Protein AF-O20916-F1 (afdb_monomer)

Solvent-accessible surface area (backbone atoms only — not comparable to full-atom values): 3907 Å² total; per-residue (Å²): 142,78,60,66,66,58,55,52,49,56,72,46,35,80,67,44,72,77,35,68,67,59,23,53,49,35,25,52,53,12,50,52,43,21,51,51,26,50,58,56,29,75,76,48,88,48,66,72,56,29,54,52,25,49,55,51,18,53,54,15,48,57,34,26,32,46,27,70,76,38,72,88,117

Secondary structure (DSSP, 8-state):
--SHHHHHHHHTHHHHTT-HHHHHHHHHHHHHHHHHHHHHHHT---HHHHHHHHHHHHHHHHHHHHHTT-TT-

Radius of gyration: 13.2 Å; Cα contacts (8 Å, |Δi|>4): 79; chains: 1; bounding box: 31×19×36 Å

Organism: Metallura phoebe (NCBI:txid66410)

Nearest PDB structures (foldseek):
  7a0g-assembly1_GGG  TM=3.641E-01  e=1.961E+00  Serratia marcescens
  6grj-assembly1_E  TM=3.671E-01  e=2.447E+00  Aeromonas hydrophila
  6grj-assembly1_C  TM=3.680E-01  e=2.889E+00  Aeromonas hydrophila
  7a0g-assembly1_EEE  TM=3.617E-01  e=3.054E+00  Serratia marcescens
  6h2f-assembly1_H  TM=3.515E-01  e=3.605E+00  Aeromonas hydrophila subsp. hydrophila AL09-71

Sequence (73 aa):
MVVAGIFLLIRTHPLLSSNQTALTICLCLGALTTLFAATCALTQNDIKKIIAFSTSSQLGLMMVTIGLNLPQL

Mean predicted aligned error: 3.84 Å

pLDDT: mean 89.67, std 6.37, range [59.69, 96.06]

Structure (mmCIF, N/CA/C/O backbone):
data_AF-O20916-F1
#
_entry.id   AF-O20916-F1
#
loop_
_atom_site.group_PDB
_atom_site.id
_atom_site.type_symbol
_atom_site.label_atom_id
_atom_site.label_alt_id
_atom_site.label_comp_id
_atom_site.label_asym_id
_atom_site.label_entity_id
_atom_site.label_seq_id
_atom_site.pdbx_PDB_ins_code
_atom_site.Cartn_x
_atom_site.Cartn_y
_atom_site.Cartn_z
_atom_site.occupancy
_atom_site.B_iso_or_equiv
_atom_site.auth_seq_id
_atom_site.auth_comp_id
_atom_site.auth_asym_id
_atom_site.auth_atom_id
_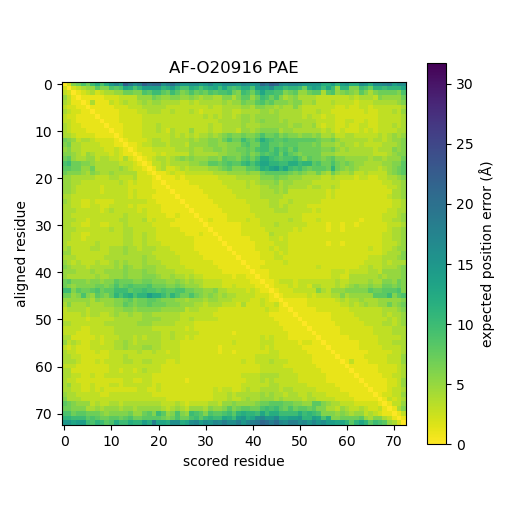atom_site.pdbx_PDB_model_num
ATOM 1 N N . MET A 1 1 ? 9.784 13.140 -1.263 1.00 61.28 1 MET A N 1
ATOM 2 C CA . MET A 1 1 ? 8.701 13.510 -0.326 1.00 61.28 1 MET A CA 1
ATOM 3 C C . MET A 1 1 ? 7.562 12.504 -0.480 1.00 61.28 1 MET A C 1
ATOM 5 O O . MET A 1 1 ? 6.627 12.780 -1.210 1.00 61.28 1 MET A O 1
ATOM 9 N N . VAL A 1 2 ? 7.683 11.299 0.096 1.00 74.38 2 VAL A N 1
ATOM 10 C CA . VAL A 1 2 ? 6.692 10.216 -0.133 1.00 74.38 2 VAL A CA 1
ATOM 11 C C . VAL A 1 2 ? 6.197 9.553 1.165 1.00 74.38 2 VAL A C 1
ATOM 13 O O . VAL A 1 2 ? 5.080 9.062 1.216 1.00 74.38 2 VAL A O 1
ATOM 16 N N . VAL A 1 3 ? 6.967 9.635 2.257 1.00 85.12 3 VAL A N 1
ATOM 17 C CA . VAL A 1 3 ? 6.634 9.016 3.561 1.00 85.12 3 VAL A CA 1
ATOM 18 C C . VAL A 1 3 ? 5.757 9.913 4.454 1.00 85.12 3 VAL A C 1
ATOM 20 O O . VAL A 1 3 ? 5.124 9.435 5.390 1.00 85.12 3 VAL A O 1
ATOM 23 N N . ALA A 1 4 ? 5.667 11.216 4.164 1.00 86.88 4 ALA A N 1
ATOM 24 C CA . ALA A 1 4 ? 4.979 12.184 5.026 1.00 86.88 4 ALA A CA 1
ATOM 25 C C . ALA A 1 4 ? 3.484 11.867 5.244 1.00 86.88 4 ALA A C 1
ATOM 27 O O . ALA A 1 4 ? 2.982 12.036 6.352 1.00 86.88 4 ALA A O 1
ATOM 28 N N . GLY A 1 5 ? 2.788 11.366 4.215 1.00 87.31 5 GLY A N 1
ATOM 29 C CA . GLY A 1 5 ? 1.375 10.986 4.328 1.00 87.31 5 GLY A CA 1
ATOM 30 C C . GLY A 1 5 ? 1.154 9.800 5.271 1.00 87.31 5 GLY A C 1
ATOM 31 O O . GLY A 1 5 ? 0.288 9.851 6.139 1.00 87.31 5 GLY A O 1
ATOM 32 N N . ILE A 1 6 ? 1.991 8.767 5.161 1.00 88.75 6 ILE A N 1
ATOM 33 C CA . ILE A 1 6 ? 1.932 7.576 6.022 1.00 88.75 6 ILE A CA 1
ATOM 34 C C . ILE A 1 6 ? 2.282 7.941 7.463 1.00 88.75 6 ILE A C 1
ATOM 36 O O . ILE A 1 6 ? 1.609 7.507 8.393 1.00 88.75 6 ILE A O 1
ATOM 40 N N . PHE A 1 7 ? 3.285 8.800 7.657 1.00 89.06 7 PHE A N 1
ATOM 41 C CA . PHE A 1 7 ? 3.650 9.288 8.984 1.00 89.06 7 PHE A CA 1
ATOM 42 C C . PHE A 1 7 ? 2.479 9.994 9.685 1.00 89.06 7 PHE A C 1
ATOM 44 O O . PHE A 1 7 ? 2.229 9.750 10.866 1.00 89.06 7 PHE A O 1
ATOM 51 N N . LEU A 1 8 ? 1.739 10.837 8.957 1.00 89.81 8 LEU A N 1
ATOM 52 C CA . LEU A 1 8 ? 0.539 11.488 9.483 1.00 89.81 8 LEU A CA 1
ATOM 53 C C . LEU A 1 8 ? -0.527 10.449 9.849 1.00 89.81 8 LEU A C 1
ATOM 55 O O . LEU A 1 8 ? -1.053 10.497 10.959 1.00 89.81 8 LEU A O 1
ATOM 59 N N . LEU A 1 9 ? -0.788 9.480 8.968 1.00 87.31 9 LEU A N 1
ATOM 60 C CA . LEU A 1 9 ? -1.791 8.437 9.198 1.00 87.31 9 LEU A CA 1
ATOM 61 C C . LEU A 1 9 ? -1.486 7.570 10.425 1.00 87.31 9 LEU A C 1
ATOM 63 O O . LEU A 1 9 ? -2.391 7.310 11.217 1.00 87.31 9 LEU A O 1
ATOM 67 N N . ILE A 1 10 ? -0.219 7.198 10.634 1.00 88.88 10 ILE A N 1
ATOM 68 C CA . ILE A 1 10 ? 0.231 6.482 11.839 1.00 88.88 10 ILE A CA 1
ATOM 69 C C . ILE A 1 10 ? -0.034 7.324 13.094 1.00 88.88 10 ILE A C 1
ATOM 71 O O . ILE A 1 10 ? -0.514 6.806 14.101 1.00 88.88 10 ILE A O 1
ATOM 75 N N . ARG A 1 11 ? 0.228 8.636 13.050 1.00 88.25 11 ARG A N 1
ATOM 76 C CA . ARG A 1 11 ? -0.040 9.541 14.183 1.00 88.25 11 ARG A CA 1
ATOM 77 C C . ARG A 1 11 ? -1.531 9.699 14.472 1.00 88.25 11 ARG A C 1
ATOM 79 O O . ARG A 1 11 ? -1.909 9.797 15.636 1.00 88.25 11 ARG A O 1
ATOM 86 N N . THR A 1 12 ? -2.371 9.695 13.441 1.00 87.94 12 THR A N 1
ATOM 87 C CA . THR A 1 12 ? -3.835 9.769 13.573 1.00 87.94 12 THR A CA 1
ATOM 88 C C . THR A 1 12 ? -4.504 8.404 13.757 1.00 87.94 12 THR A C 1
ATOM 90 O O . THR A 1 12 ? -5.727 8.341 13.861 1.00 87.94 12 THR A O 1
ATOM 93 N N . HIS A 1 13 ? -3.737 7.312 13.832 1.00 86.25 13 HIS A N 1
ATOM 94 C CA . HIS A 1 13 ? -4.256 5.950 13.981 1.00 86.25 13 HIS A CA 1
ATOM 95 C C . HIS A 1 13 ? -5.256 5.773 15.142 1.00 86.25 13 HIS A C 1
ATOM 97 O O . HIS A 1 13 ? -6.283 5.138 14.919 1.00 86.25 13 HIS A O 1
ATOM 103 N N . PRO A 1 14 ? -5.058 6.358 16.346 1.00 84.50 14 PRO A N 1
ATOM 104 C CA . PRO A 1 14 ? -6.034 6.242 17.437 1.00 84.50 14 PRO A CA 1
ATOM 105 C C . PRO A 1 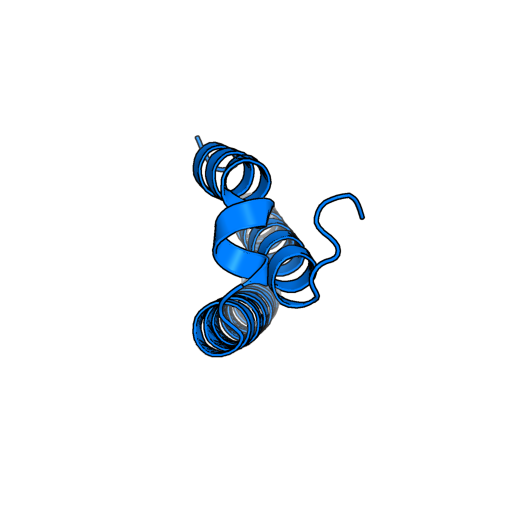14 ? -7.419 6.814 17.101 1.00 84.50 14 PRO A C 1
ATOM 10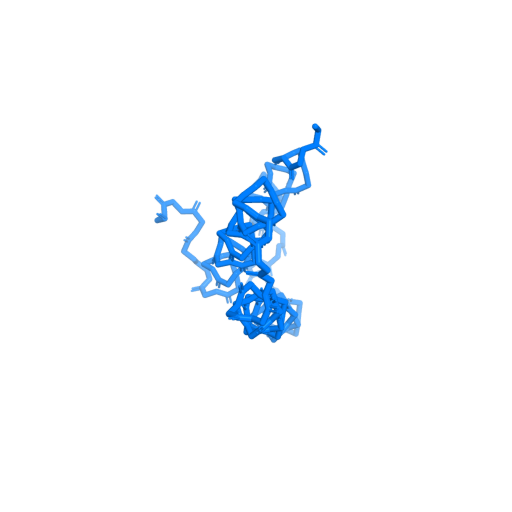7 O O . PRO A 1 14 ? -8.416 6.38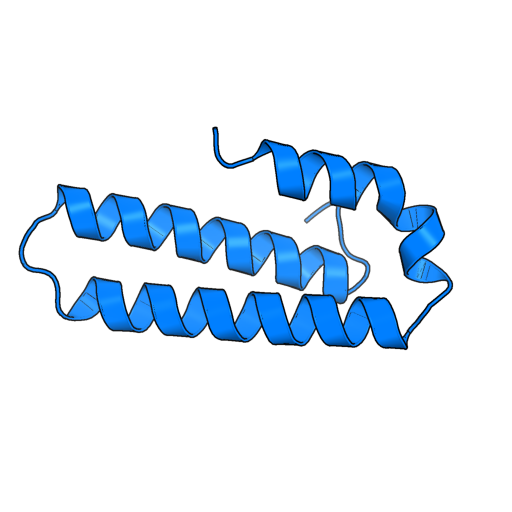1 17.666 1.00 84.50 14 PRO A O 1
ATOM 110 N N . LEU A 1 15 ? -7.492 7.784 16.182 1.00 86.19 15 LEU A N 1
ATOM 111 C CA . LEU A 1 15 ? -8.761 8.326 15.690 1.00 86.19 15 LEU A CA 1
ATOM 112 C C . LEU A 1 15 ? -9.373 7.402 14.629 1.00 86.19 15 LEU A C 1
ATOM 114 O O . LEU A 1 15 ? -10.582 7.172 14.634 1.00 86.19 15 LEU A O 1
ATOM 118 N N . LEU A 1 16 ? -8.539 6.836 13.751 1.00 84.81 16 LEU A N 1
ATOM 119 C CA . LEU A 1 16 ? -8.956 5.898 12.704 1.00 84.81 16 LEU A CA 1
ATOM 120 C C . LEU A 1 16 ? -9.454 4.557 13.257 1.00 84.81 16 LEU A C 1
ATOM 122 O O . LEU A 1 16 ? -10.404 4.008 12.703 1.00 84.81 16 LEU A O 1
ATOM 126 N N . SER A 1 17 ? -8.879 4.055 14.355 1.00 84.44 17 SER A N 1
ATOM 127 C CA . SER A 1 17 ? -9.265 2.757 14.930 1.00 84.44 17 SER A CA 1
ATOM 128 C C . SER A 1 17 ? -10.711 2.722 15.436 1.00 84.44 17 SER A C 1
ATOM 130 O O . SER A 1 17 ? -11.3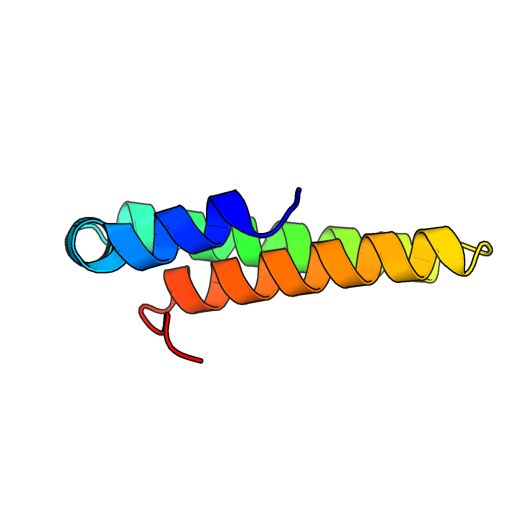22 1.658 15.493 1.00 84.44 17 SER A O 1
ATOM 132 N N . SER A 1 18 ? -11.284 3.889 15.752 1.00 86.69 18 SER A N 1
ATOM 133 C CA . SER A 1 18 ? -12.689 4.025 16.147 1.00 86.69 18 SER A CA 1
ATOM 134 C C . SER A 1 18 ? -13.675 3.825 14.989 1.00 86.69 18 SER A C 1
ATOM 136 O O . SER A 1 18 ? -14.858 3.582 15.226 1.00 86.69 18 SER A O 1
ATOM 138 N N . ASN A 1 19 ? -13.214 3.924 13.737 1.00 89.19 19 ASN A N 1
ATOM 139 C CA . ASN A 1 19 ? -14.078 3.939 12.565 1.00 89.19 19 ASN A CA 1
ATOM 140 C C . ASN A 1 19 ? -13.705 2.833 11.570 1.00 89.19 19 ASN A C 1
ATOM 142 O O . ASN A 1 19 ? -12.827 2.984 10.717 1.00 89.19 19 ASN A O 1
ATOM 146 N N . GLN A 1 20 ? -14.450 1.727 11.636 1.00 87.88 20 GLN A N 1
ATOM 147 C CA . GLN A 1 20 ? -14.226 0.550 10.796 1.00 87.88 20 GLN A CA 1
ATOM 148 C C . GLN A 1 20 ? -14.308 0.863 9.295 1.00 87.88 20 GLN A C 1
ATOM 150 O O . GLN A 1 20 ? -13.565 0.286 8.503 1.00 87.88 20 GLN A O 1
ATOM 155 N N . THR A 1 21 ? -15.165 1.805 8.888 1.00 91.25 21 THR A N 1
ATOM 156 C CA . THR A 1 21 ? -15.292 2.176 7.470 1.00 91.25 21 THR A CA 1
ATOM 157 C C . THR A 1 21 ? -14.006 2.815 6.944 1.00 91.25 21 THR A C 1
ATOM 159 O O . THR A 1 21 ? -13.509 2.422 5.888 1.00 91.25 21 THR A O 1
ATOM 162 N N . ALA A 1 22 ? -13.392 3.713 7.720 1.00 89.62 22 ALA A N 1
ATOM 163 C CA . ALA A 1 22 ? -12.137 4.366 7.360 1.00 89.62 22 ALA A CA 1
ATOM 164 C C . ALA A 1 22 ? -10.984 3.356 7.224 1.00 89.62 22 ALA A C 1
ATOM 166 O O . ALA A 1 22 ? -10.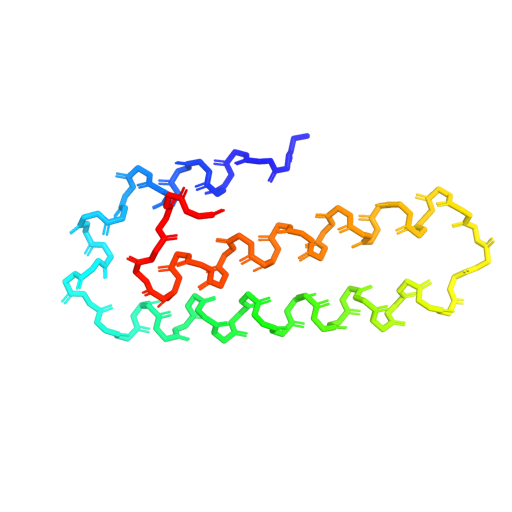212 3.428 6.266 1.00 89.62 22 ALA A O 1
ATOM 167 N N . LEU A 1 23 ? -10.911 2.373 8.126 1.00 90.44 23 LEU A N 1
ATOM 168 C CA . LEU A 1 23 ? -9.930 1.285 8.065 1.00 90.44 23 LEU A CA 1
ATOM 169 C C . LEU A 1 23 ? -10.106 0.417 6.816 1.00 90.44 23 LEU A C 1
ATOM 171 O O . LEU A 1 23 ? -9.134 0.164 6.106 1.00 90.44 23 LEU A O 1
ATOM 175 N N . THR A 1 24 ? -11.343 0.016 6.496 1.00 91.69 24 THR A N 1
ATOM 176 C CA . THR A 1 24 ? -11.620 -0.784 5.288 1.00 91.69 24 THR A CA 1
ATOM 177 C C . THR A 1 24 ? -11.284 -0.036 3.998 1.00 91.69 24 THR A C 1
ATOM 179 O O . THR A 1 24 ? -10.760 -0.637 3.059 1.00 91.69 24 THR A O 1
ATOM 182 N N . ILE A 1 25 ? -11.509 1.281 3.961 1.00 92.44 25 ILE A N 1
ATOM 183 C CA . ILE A 1 25 ? -11.122 2.131 2.830 1.00 92.44 25 ILE A CA 1
ATOM 184 C C . ILE A 1 25 ? -9.596 2.205 2.718 1.00 92.44 25 ILE A C 1
ATOM 186 O O . ILE A 1 25 ? -9.071 2.037 1.618 1.00 92.44 25 ILE A O 1
ATOM 190 N N . CYS A 1 26 ? -8.878 2.397 3.832 1.00 92.00 26 CYS A N 1
ATOM 191 C CA . CYS A 1 26 ? -7.411 2.403 3.840 1.00 92.00 26 CYS A CA 1
ATOM 192 C C . CYS A 1 26 ? -6.833 1.069 3.358 1.00 92.00 26 CYS A C 1
ATOM 194 O O . CYS A 1 26 ? -5.930 1.060 2.523 1.00 92.00 26 CYS A O 1
ATOM 196 N N . LEU A 1 27 ? -7.399 -0.047 3.824 1.00 93.31 27 LEU A N 1
ATOM 197 C CA . LEU A 1 27 ? -7.021 -1.392 3.401 1.00 93.31 27 LEU A CA 1
ATOM 198 C C . LEU A 1 27 ? -7.222 -1.582 1.891 1.00 93.31 27 LEU A C 1
ATOM 200 O O . LEU A 1 27 ? -6.305 -2.007 1.192 1.00 93.31 27 LEU A O 1
ATOM 204 N N . CYS A 1 28 ? -8.410 -1.246 1.382 1.00 94.88 28 CYS A N 1
ATOM 205 C CA . CYS A 1 28 ? -8.757 -1.426 -0.026 1.00 94.88 28 CYS A CA 1
ATOM 206 C C . CYS A 1 28 ? -7.899 -0.535 -0.939 1.00 94.88 28 CYS A C 1
ATOM 208 O O . CYS A 1 28 ? -7.322 -1.019 -1.913 1.00 94.88 28 CYS A O 1
ATOM 210 N N . LEU A 1 29 ? -7.744 0.750 -0.594 1.00 93.75 29 LEU A N 1
ATOM 211 C CA . LEU A 1 29 ? -6.898 1.683 -1.344 1.00 93.75 29 LEU A CA 1
ATOM 212 C C . LEU A 1 29 ? -5.421 1.271 -1.312 1.00 93.75 29 LEU A C 1
ATOM 214 O O . LEU A 1 29 ? -4.758 1.297 -2.351 1.00 93.75 29 LEU A O 1
ATOM 218 N N . GLY A 1 30 ? -4.904 0.861 -0.152 1.00 93.31 30 GLY A N 1
ATOM 219 C CA . GLY A 1 30 ? -3.538 0.355 -0.021 1.00 93.31 30 GLY A CA 1
ATOM 220 C C . GLY A 1 30 ? -3.306 -0.883 -0.891 1.00 93.31 30 GLY A C 1
ATOM 221 O O . GLY A 1 30 ? -2.372 -0.914 -1.688 1.00 93.31 30 GLY A O 1
ATOM 222 N N . ALA A 1 31 ? -4.209 -1.864 -0.835 1.00 94.75 31 ALA A N 1
ATOM 223 C CA . ALA A 1 31 ? -4.085 -3.097 -1.609 1.00 94.75 31 ALA A CA 1
ATOM 224 C C . ALA A 1 31 ? -4.151 -2.844 -3.125 1.00 94.75 31 ALA A C 1
ATOM 226 O O . ALA A 1 31 ? -3.328 -3.370 -3.880 1.00 94.75 31 ALA A O 1
ATOM 227 N N . LEU A 1 32 ? -5.089 -2.001 -3.574 1.00 96.06 32 LEU A N 1
ATOM 228 C CA . LEU A 1 32 ? -5.229 -1.637 -4.986 1.00 96.06 32 LEU A CA 1
ATOM 229 C C . LEU A 1 32 ? -3.992 -0.904 -5.511 1.00 96.06 32 LEU A C 1
ATOM 231 O O . LEU A 1 32 ? -3.511 -1.217 -6.600 1.00 96.06 32 LEU A O 1
ATOM 235 N N . THR A 1 33 ? -3.454 0.043 -4.742 1.00 93.94 33 THR A N 1
ATOM 236 C CA . THR A 1 33 ? -2.259 0.799 -5.148 1.00 93.94 33 THR A CA 1
ATOM 237 C C . THR A 1 33 ? -1.011 -0.079 -5.202 1.00 93.94 33 THR A C 1
ATOM 239 O O . THR A 1 33 ? -0.257 0.016 -6.172 1.00 93.94 33 THR A O 1
ATOM 242 N N . THR A 1 34 ? -0.816 -0.980 -4.233 1.00 94.56 34 THR A N 1
ATOM 243 C CA . THR A 1 34 ? 0.283 -1.962 -4.238 1.00 94.56 34 THR A CA 1
ATOM 244 C C . THR A 1 34 ? 0.208 -2.884 -5.451 1.00 94.56 34 THR A C 1
ATOM 246 O O . THR A 1 34 ? 1.214 -3.064 -6.142 1.00 94.56 34 THR A O 1
ATOM 249 N N . LEU A 1 35 ? -0.975 -3.430 -5.750 1.00 94.94 35 LEU A N 1
ATOM 250 C CA . LEU A 1 35 ? -1.169 -4.330 -6.888 1.00 94.94 35 LEU A CA 1
ATOM 251 C C . LEU A 1 35 ? -0.942 -3.591 -8.211 1.00 94.94 35 LEU A C 1
ATOM 253 O O . LEU A 1 35 ? -0.176 -4.056 -9.056 1.00 94.94 35 LEU A O 1
ATOM 257 N N . PHE A 1 36 ? -1.536 -2.408 -8.369 1.00 94.50 36 PHE A N 1
ATOM 258 C CA . PHE A 1 36 ? -1.361 -1.596 -9.569 1.00 94.50 36 PHE A CA 1
ATOM 259 C C . PHE A 1 36 ? 0.113 -1.232 -9.795 1.00 94.50 36 PHE A C 1
ATOM 261 O O . PHE A 1 36 ? 0.656 -1.506 -10.863 1.00 94.50 36 PHE A O 1
ATOM 268 N N . ALA A 1 37 ? 0.806 -0.720 -8.774 1.00 92.56 37 ALA A N 1
ATOM 269 C CA . ALA A 1 37 ? 2.221 -0.376 -8.883 1.00 92.56 37 ALA A CA 1
ATOM 270 C C . ALA A 1 37 ? 3.100 -1.602 -9.196 1.00 92.56 37 ALA A C 1
ATOM 272 O O . ALA A 1 37 ? 4.011 -1.501 -10.018 1.00 92.56 37 ALA A O 1
ATOM 273 N N . ALA A 1 38 ? 2.811 -2.763 -8.597 1.00 92.81 38 ALA A N 1
ATOM 274 C CA . ALA A 1 38 ? 3.531 -4.005 -8.877 1.00 92.81 38 ALA A CA 1
ATOM 275 C C . ALA A 1 38 ? 3.330 -4.477 -10.326 1.00 92.81 38 ALA A C 1
ATOM 277 O O . ALA A 1 38 ? 4.303 -4.802 -11.005 1.00 92.81 38 ALA A O 1
ATOM 278 N N . THR A 1 39 ? 2.091 -4.458 -10.830 1.00 94.00 39 THR A N 1
ATOM 279 C CA . THR A 1 39 ? 1.807 -4.828 -12.229 1.00 94.00 39 THR A CA 1
ATOM 280 C C . THR A 1 39 ? 2.468 -3.871 -13.219 1.00 94.00 39 THR A C 1
ATOM 282 O O . THR A 1 39 ? 3.084 -4.327 -14.180 1.00 94.00 39 THR A O 1
ATOM 285 N N . CYS A 1 40 ? 2.442 -2.560 -12.950 1.00 92.75 40 CYS A N 1
ATOM 286 C CA . CYS A 1 40 ? 3.150 -1.579 -13.765 1.00 92.75 40 CYS A CA 1
ATOM 287 C C . CYS A 1 40 ? 4.667 -1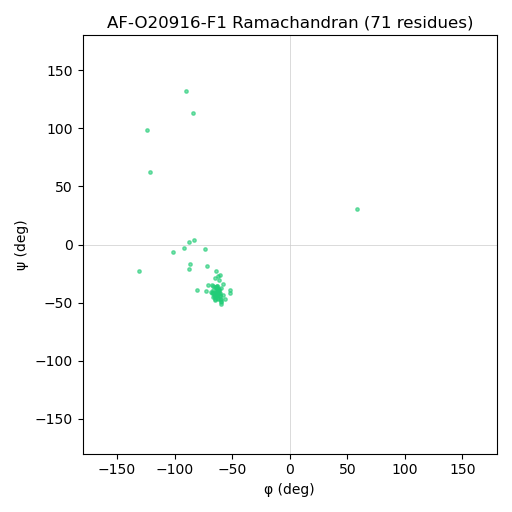.776 -13.727 1.00 92.75 40 CYS A C 1
ATOM 289 O O . CYS A 1 40 ? 5.305 -1.579 -14.753 1.00 92.75 40 CYS A O 1
ATOM 291 N N . ALA A 1 41 ? 5.257 -2.174 -12.596 1.00 93.00 41 ALA A N 1
ATOM 292 C CA . ALA A 1 41 ? 6.699 -2.404 -12.497 1.00 93.00 41 ALA A CA 1
ATOM 293 C C . ALA A 1 41 ? 7.179 -3.551 -13.403 1.00 93.00 41 ALA A C 1
ATOM 295 O O . ALA A 1 41 ? 8.255 -3.444 -13.985 1.00 93.00 41 ALA A O 1
ATOM 296 N N . LEU A 1 42 ? 6.378 -4.612 -13.567 1.00 92.38 42 LEU A N 1
ATOM 297 C CA . LEU A 1 42 ? 6.734 -5.784 -14.382 1.00 92.38 42 LEU A CA 1
ATOM 298 C C . LEU A 1 42 ? 6.875 -5.469 -15.877 1.00 92.38 42 LEU A C 1
ATOM 300 O O . LEU A 1 42 ? 7.642 -6.126 -16.572 1.00 92.38 42 LEU A O 1
ATOM 304 N N . THR A 1 43 ? 6.145 -4.472 -16.379 1.00 92.81 43 THR A N 1
ATOM 305 C CA . THR A 1 43 ? 6.159 -4.101 -17.803 1.00 92.81 43 THR A CA 1
ATOM 306 C C . THR A 1 43 ? 7.191 -3.022 -18.140 1.00 92.81 43 THR A C 1
ATOM 308 O O . THR A 1 43 ? 7.287 -2.608 -19.293 1.00 92.81 43 THR A O 1
ATOM 311 N N . GLN A 1 44 ? 7.921 -2.493 -17.151 1.00 92.50 44 GLN A N 1
ATOM 312 C CA . GLN A 1 44 ? 8.891 -1.417 -17.370 1.00 92.50 44 GLN A CA 1
ATOM 313 C C . GLN A 1 44 ? 10.273 -1.989 -17.674 1.00 92.50 44 GLN A C 1
ATOM 315 O O . GLN A 1 44 ? 10.785 -2.815 -16.931 1.00 92.50 44 GLN A O 1
ATOM 320 N N . ASN A 1 45 ? 10.918 -1.474 -18.720 1.00 92.62 45 ASN A N 1
ATOM 321 C CA . ASN A 1 45 ? 12.299 -1.836 -19.062 1.00 92.62 45 ASN A CA 1
ATOM 322 C C . ASN A 1 45 ? 13.336 -0.952 -18.340 1.00 92.62 45 ASN A C 1
ATOM 324 O O . ASN A 1 45 ? 14.492 -1.336 -18.180 1.00 92.62 45 ASN A O 1
ATOM 328 N 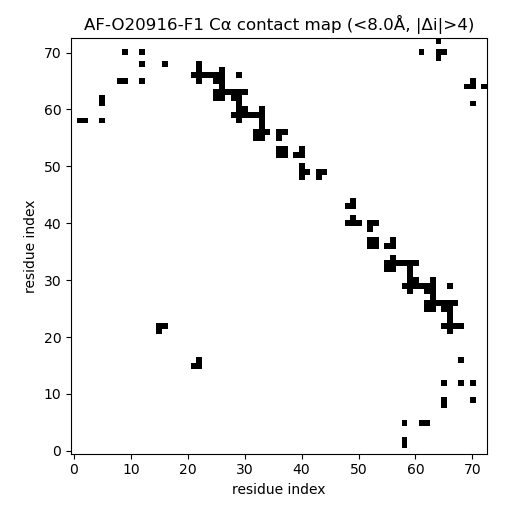N . ASP A 1 46 ? 12.929 0.235 -17.875 1.00 95.31 46 ASP A N 1
ATOM 329 C CA . ASP A 1 46 ? 13.807 1.169 -17.169 1.00 95.31 46 ASP A CA 1
ATOM 330 C C . ASP A 1 46 ? 13.910 0.818 -15.676 1.00 95.31 46 ASP A C 1
ATOM 332 O O . ASP A 1 46 ? 12.968 1.043 -14.909 1.00 95.31 46 ASP A O 1
ATOM 336 N N . ILE A 1 47 ? 15.093 0.390 -15.220 1.00 93.44 47 ILE A N 1
ATOM 337 C CA . ILE A 1 47 ? 15.370 0.063 -13.803 1.00 93.44 47 ILE A CA 1
ATOM 338 C C . ILE A 1 47 ? 14.970 1.205 -12.855 1.00 93.44 47 ILE A C 1
ATOM 340 O O . ILE A 1 47 ? 14.403 0.969 -11.790 1.00 93.44 47 ILE A O 1
ATOM 344 N N . LYS A 1 48 ? 15.203 2.465 -13.245 1.00 92.75 48 LYS A N 1
ATOM 345 C CA . LYS A 1 48 ? 14.838 3.631 -12.420 1.00 92.75 48 LYS A CA 1
ATOM 346 C C . LYS A 1 48 ? 13.325 3.731 -12.194 1.00 92.75 48 LYS A C 1
ATOM 348 O O . LYS A 1 48 ? 12.900 4.077 -11.094 1.00 92.75 48 LYS A O 1
ATOM 353 N N . LYS A 1 49 ? 12.516 3.405 -13.210 1.00 90.38 49 LYS A N 1
ATOM 354 C CA . LYS A 1 49 ? 11.050 3.388 -13.090 1.00 90.38 49 LYS A CA 1
ATOM 355 C C . LYS A 1 49 ? 10.588 2.200 -12.258 1.00 90.38 49 LYS A C 1
ATOM 357 O O . LYS A 1 49 ? 9.712 2.376 -11.420 1.00 90.38 49 LYS A O 1
ATOM 362 N N . ILE A 1 50 ? 11.209 1.031 -12.430 1.00 92.62 50 ILE A N 1
ATOM 363 C CA . ILE A 1 50 ? 10.921 -0.155 -11.608 1.00 92.62 50 ILE A CA 1
ATOM 364 C C . ILE A 1 50 ? 11.126 0.162 -10.121 1.00 92.62 50 ILE A C 1
ATOM 366 O O . ILE A 1 50 ? 10.245 -0.110 -9.308 1.00 92.62 50 ILE A O 1
ATOM 370 N N . ILE A 1 51 ? 12.246 0.797 -9.761 1.00 93.88 51 ILE A N 1
ATOM 371 C CA . ILE A 1 51 ? 12.530 1.183 -8.370 1.00 93.88 51 ILE A CA 1
ATOM 372 C C . ILE A 1 51 ? 11.499 2.201 -7.868 1.00 93.88 51 ILE A C 1
ATOM 374 O O . ILE A 1 51 ? 10.992 2.053 -6.757 1.00 93.88 51 ILE A O 1
ATOM 378 N N . ALA A 1 52 ? 11.126 3.189 -8.687 1.00 92.56 52 ALA A N 1
ATOM 379 C CA . ALA A 1 52 ? 10.083 4.148 -8.325 1.00 92.56 52 ALA A CA 1
ATOM 380 C C . ALA A 1 52 ? 8.732 3.456 -8.042 1.00 92.56 52 ALA A C 1
ATOM 382 O O . ALA A 1 52 ? 8.126 3.693 -6.994 1.00 92.56 52 ALA A O 1
ATOM 383 N N . PHE A 1 53 ? 8.288 2.539 -8.908 1.00 93.44 53 PHE A N 1
ATOM 384 C CA . PHE A 1 53 ? 7.060 1.767 -8.683 1.00 93.44 53 PHE A CA 1
ATOM 385 C C . PHE A 1 53 ? 7.161 0.836 -7.470 1.00 93.44 53 PHE A C 1
ATOM 387 O O . PHE A 1 53 ? 6.195 0.723 -6.717 1.00 93.44 53 PHE A O 1
ATOM 394 N N . SER A 1 54 ? 8.328 0.241 -7.216 1.00 92.50 54 SER A N 1
ATOM 395 C CA . SER A 1 54 ? 8.577 -0.564 -6.014 1.00 92.50 54 SER A CA 1
ATOM 396 C C . SER A 1 54 ? 8.413 0.263 -4.733 1.00 92.50 54 SER A C 1
ATOM 398 O O . SER A 1 54 ? 7.703 -0.156 -3.818 1.00 92.50 54 SER A O 1
ATOM 400 N N . THR A 1 55 ? 8.945 1.493 -4.694 1.00 94.00 55 THR A N 1
ATOM 401 C CA . THR A 1 55 ? 8.718 2.390 -3.546 1.00 94.00 55 THR A CA 1
ATOM 402 C C . THR A 1 55 ? 7.245 2.759 -3.378 1.00 94.00 55 THR A C 1
ATOM 404 O O . THR A 1 55 ? 6.739 2.742 -2.261 1.00 94.00 55 THR A O 1
ATOM 407 N N . SER A 1 56 ? 6.516 3.014 -4.469 1.00 92.50 56 SER A N 1
ATOM 408 C CA . SER A 1 56 ? 5.069 3.264 -4.403 1.00 92.50 56 SER A CA 1
ATOM 409 C C . SER A 1 56 ? 4.296 2.049 -3.883 1.00 92.50 56 SER A C 1
ATOM 411 O O . SER A 1 56 ? 3.342 2.206 -3.124 1.00 92.50 56 SER A O 1
ATOM 413 N N . SER A 1 57 ? 4.712 0.843 -4.271 1.00 93.38 57 SER A N 1
ATOM 414 C CA . SER A 1 57 ? 4.102 -0.413 -3.837 1.00 93.38 57 SER A CA 1
ATOM 415 C C . SER A 1 57 ? 4.313 -0.664 -2.339 1.00 93.38 57 SER A C 1
ATOM 417 O O . SER A 1 57 ? 3.360 -1.004 -1.635 1.00 93.38 57 SER A O 1
ATOM 419 N N . GLN A 1 58 ? 5.522 -0.393 -1.828 1.00 93.19 58 GLN A N 1
ATOM 420 C CA . GLN A 1 58 ? 5.840 -0.460 -0.395 1.00 93.19 58 GLN A CA 1
ATOM 421 C C . GLN A 1 58 ? 5.026 0.536 0.437 1.00 93.19 58 GLN A C 1
ATOM 423 O O . GLN A 1 58 ? 4.555 0.193 1.517 1.00 93.19 58 GLN A O 1
ATOM 428 N N . LEU A 1 59 ? 4.814 1.751 -0.069 1.00 92.06 59 LEU A N 1
ATOM 429 C CA . LEU A 1 59 ? 3.975 2.747 0.600 1.00 92.06 59 LEU A CA 1
ATOM 430 C C . LEU A 1 59 ? 2.501 2.320 0.645 1.00 92.06 59 LEU A C 1
ATOM 432 O O . LEU A 1 59 ? 1.844 2.503 1.667 1.00 92.06 59 LEU A O 1
ATOM 436 N N . GLY A 1 60 ? 1.993 1.704 -0.429 1.00 92.88 60 GLY A N 1
ATOM 437 C CA . GLY A 1 60 ? 0.668 1.077 -0.427 1.00 92.88 60 GLY A CA 1
ATOM 438 C C . GLY A 1 60 ? 0.572 -0.052 0.603 1.00 92.88 60 GLY A C 1
ATOM 439 O O . GLY A 1 60 ? -0.418 -0.151 1.322 1.00 92.88 60 GLY A O 1
ATOM 440 N N . LEU A 1 61 ? 1.642 -0.833 0.772 1.00 92.69 61 LEU A N 1
ATOM 441 C CA . LEU A 1 61 ? 1.686 -1.933 1.734 1.00 92.69 61 LEU A CA 1
ATOM 442 C C . LEU A 1 61 ? 1.678 -1.418 3.182 1.00 92.69 61 LEU A C 1
ATOM 444 O O . LEU A 1 61 ? 0.919 -1.921 4.003 1.00 92.69 61 LEU A O 1
ATOM 448 N N . MET A 1 62 ? 2.416 -0.345 3.471 1.00 92.69 62 MET A N 1
ATOM 449 C CA . MET A 1 62 ? 2.331 0.377 4.750 1.00 92.69 62 MET A CA 1
ATOM 450 C C . MET A 1 62 ? 0.932 0.975 5.000 1.00 92.69 62 MET A C 1
ATOM 452 O O . MET A 1 62 ? 0.486 1.079 6.137 1.00 92.69 62 MET A O 1
ATOM 456 N N . MET A 1 63 ? 0.201 1.360 3.952 1.00 91.19 63 MET A N 1
ATOM 457 C CA . MET A 1 63 ? -1.193 1.797 4.090 1.00 91.19 63 MET A CA 1
ATOM 458 C C . MET A 1 63 ? -2.135 0.627 4.425 1.00 91.19 63 MET A C 1
ATOM 460 O O . MET A 1 63 ? -3.072 0.789 5.210 1.00 91.19 63 MET A O 1
ATOM 464 N N . VAL A 1 64 ? -1.866 -0.569 3.888 1.00 92.81 64 VAL A N 1
ATOM 465 C CA . VAL A 1 64 ? -2.594 -1.800 4.243 1.00 92.81 64 VAL A CA 1
ATOM 466 C C . VAL A 1 64 ? -2.375 -2.167 5.710 1.00 92.81 64 VAL A C 1
ATOM 468 O O . VAL A 1 64 ? -3.346 -2.518 6.379 1.00 92.81 64 VAL A O 1
ATOM 471 N N . THR A 1 65 ? -1.153 -2.050 6.245 1.00 91.50 65 THR A N 1
ATOM 472 C CA . THR A 1 65 ? -0.891 -2.363 7.664 1.00 91.50 65 THR A CA 1
ATOM 473 C C . THR A 1 65 ? -1.656 -1.428 8.604 1.00 91.50 65 THR A C 1
ATOM 475 O O . THR A 1 65 ? -2.243 -1.892 9.582 1.00 91.50 65 THR A O 1
ATOM 478 N N . ILE A 1 66 ? -1.783 -0.143 8.255 1.00 90.25 66 ILE A N 1
ATOM 479 C CA . ILE A 1 66 ? -2.662 0.810 8.957 1.00 90.25 66 ILE A CA 1
ATOM 480 C C . ILE A 1 66 ? -4.133 0.375 8.864 1.00 90.25 66 ILE A C 1
ATOM 482 O O . ILE A 1 66 ? -4.837 0.388 9.872 1.00 90.25 66 ILE A O 1
ATOM 486 N N . GLY A 1 67 ? -4.598 -0.061 7.689 1.00 89.19 67 GLY A N 1
ATOM 487 C CA . GLY A 1 67 ? -5.956 -0.593 7.504 1.00 89.19 67 GLY A CA 1
ATOM 488 C C . GLY A 1 67 ? -6.252 -1.860 8.322 1.00 89.19 67 GLY A C 1
ATOM 489 O O . GLY A 1 67 ? -7.399 -2.088 8.702 1.00 89.19 67 GLY A O 1
ATOM 490 N N . LEU A 1 68 ? -5.226 -2.655 8.643 1.00 89.81 68 LEU A N 1
ATOM 491 C CA . LEU A 1 68 ? -5.308 -3.829 9.522 1.00 89.81 68 LEU A CA 1
ATOM 492 C C . LEU A 1 68 ? -5.219 -3.490 11.022 1.00 89.81 68 LEU A C 1
ATOM 494 O O . LEU A 1 68 ? -5.205 -4.405 11.841 1.00 89.81 68 LEU A O 1
ATOM 498 N N . ASN A 1 69 ? -5.165 -2.206 11.396 1.00 86.88 69 ASN A N 1
ATOM 499 C CA . ASN A 1 69 ? -4.850 -1.739 12.754 1.00 86.88 69 ASN A CA 1
ATOM 500 C C . ASN A 1 69 ? -3.472 -2.197 13.276 1.00 86.88 69 ASN A C 1
ATOM 502 O O . ASN A 1 69 ? -3.277 -2.380 14.478 1.00 86.88 69 ASN A O 1
ATOM 506 N N . LEU A 1 70 ? -2.495 -2.369 12.385 1.00 87.31 70 LEU A N 1
ATOM 507 C CA . LEU A 1 70 ? -1.134 -2.796 12.715 1.00 87.31 70 LEU A CA 1
ATOM 508 C C . LEU A 1 70 ? -0.094 -1.754 12.255 1.00 87.31 70 LEU A C 1
ATOM 510 O O . LEU A 1 70 ? 0.766 -2.062 11.436 1.00 87.31 70 LEU A O 1
ATOM 514 N N . PRO A 1 71 ? -0.119 -0.512 12.776 1.00 78.31 71 PRO A N 1
ATOM 515 C CA . PRO A 1 71 ? 0.724 0.586 12.285 1.00 78.31 71 PRO A CA 1
ATOM 516 C C . PRO A 1 71 ? 2.211 0.480 12.679 1.00 78.31 71 PRO A C 1
ATOM 518 O O . PRO A 1 71 ? 2.996 1.352 12.316 1.00 78.31 71 PRO A O 1
ATOM 521 N N . GLN A 1 72 ? 2.593 -0.524 13.476 1.00 77.00 72 GLN A N 1
ATOM 522 C CA . GLN A 1 72 ? 3.962 -0.735 13.974 1.00 77.00 72 GLN A CA 1
ATOM 523 C C . GLN A 1 72 ? 4.736 -1.827 13.214 1.00 77.00 72 GLN A C 1
ATOM 525 O O . GLN A 1 72 ? 5.918 -2.019 13.496 1.00 77.00 72 GLN A O 1
ATOM 530 N N . LEU A 1 73 ? 4.069 -2.540 12.300 1.00 59.69 73 LEU A N 1
ATOM 531 C CA . LEU A 1 73 ? 4.638 -3.565 11.417 1.00 59.69 73 LEU A C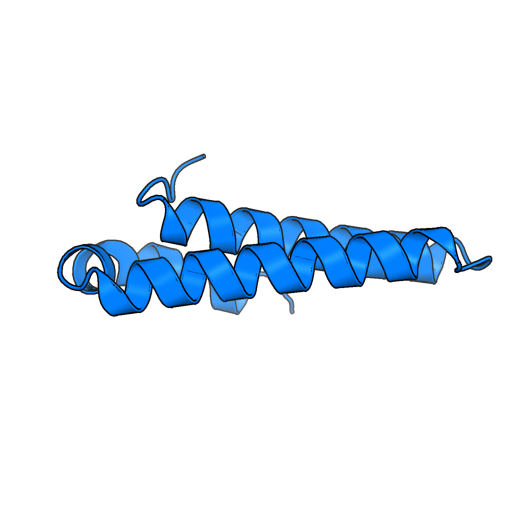A 1
ATOM 532 C C . LEU A 1 73 ? 5.029 -2.947 10.071 1.00 59.69 73 LEU A C 1
ATOM 534 O O . LEU A 1 73 ? 6.136 -3.280 9.595 1.00 59.69 73 LEU A O 1
#

Foldseek 3Di:
DQCVVLVVLLVCLVVQVVPLVSLVVLQVQLVVQLVVLCVVLVPDPDPVSNVVSVVSNVSSVCSNCSSVSNNPD

InterPro domains:
  IPR001750 NADH:quinone oxidoreductase/Mrp antiporter, transmembrane domain [PF00361] (1-68)
  IPR003945 NADH-quinone oxidoreductase, chain 5-like [PTHR42829] (1-69)